Protein AF-A0A432FBZ2-F1 (afdb_monomer_lite)

Structure (mmCIF, N/CA/C/O backbone):
data_AF-A0A432FBZ2-F1
#
_entry.id   AF-A0A432FBZ2-F1
#
loop_
_atom_site.group_PDB
_atom_site.id
_atom_site.type_symbol
_atom_site.label_atom_id
_atom_site.label_alt_id
_atom_site.label_comp_id
_atom_site.label_asym_id
_atom_site.label_entity_id
_atom_site.label_seq_id
_atom_site.pdbx_PDB_ins_code
_atom_site.Cartn_x
_atom_site.Cartn_y
_atom_site.Cartn_z
_atom_site.occupancy
_atom_site.B_iso_or_equiv
_atom_site.auth_seq_id
_atom_site.auth_comp_id
_atom_site.auth_asym_id
_atom_site.auth_atom_id
_atom_site.pdbx_PDB_model_num
ATOM 1 N N . MET A 1 1 ? 12.918 -31.910 2.468 1.00 38.00 1 MET A N 1
ATOM 2 C CA . MET A 1 1 ? 12.863 -30.943 1.355 1.00 38.00 1 MET A CA 1
ATOM 3 C C . MET A 1 1 ? 12.120 -29.732 1.871 1.00 38.00 1 MET A C 1
ATOM 5 O O . MET A 1 1 ? 10.898 -29.718 1.868 1.00 38.00 1 MET A O 1
ATOM 9 N N . GLU A 1 2 ? 12.877 -28.814 2.459 1.00 38.97 2 GLU A N 1
ATOM 10 C CA . GLU A 1 2 ? 12.371 -27.610 3.118 1.00 38.97 2 GLU A CA 1
ATOM 11 C C . GLU A 1 2 ? 11.979 -26.581 2.053 1.00 38.97 2 GLU A C 1
ATOM 13 O O . GLU A 1 2 ? 12.716 -26.341 1.095 1.00 38.97 2 GLU A O 1
ATOM 18 N N . THR A 1 3 ? 10.768 -26.041 2.172 1.00 48.69 3 THR A N 1
ATOM 19 C CA . THR A 1 3 ? 10.168 -25.130 1.198 1.00 48.69 3 THR A CA 1
ATOM 20 C C . THR A 1 3 ? 10.631 -23.696 1.435 1.00 48.69 3 THR A C 1
ATOM 22 O O . THR A 1 3 ? 10.714 -23.232 2.567 1.00 48.69 3 THR A O 1
ATOM 25 N N . LEU A 1 4 ? 10.885 -22.981 0.340 1.00 45.22 4 LEU A N 1
ATOM 26 C CA . LEU A 1 4 ? 11.529 -21.663 0.226 1.00 45.22 4 LEU A CA 1
ATOM 27 C C . LEU A 1 4 ? 10.701 -20.472 0.778 1.00 45.22 4 LEU A C 1
ATOM 29 O O . LEU A 1 4 ? 10.771 -19.364 0.253 1.00 45.22 4 LEU A O 1
ATOM 33 N N . VAL A 1 5 ? 9.897 -20.702 1.819 1.00 47.22 5 VAL A N 1
ATOM 34 C CA . VAL A 1 5 ? 9.025 -19.715 2.484 1.00 47.22 5 VAL A CA 1
ATOM 35 C C . VAL A 1 5 ? 9.486 -19.430 3.928 1.00 47.22 5 VAL A C 1
ATOM 37 O O . VAL A 1 5 ? 9.142 -18.390 4.483 1.00 47.22 5 VAL A O 1
ATOM 40 N N . ASP A 1 6 ? 10.378 -20.253 4.495 1.00 41.53 6 ASP A N 1
ATOM 41 C CA . ASP A 1 6 ? 10.837 -20.134 5.893 1.00 41.53 6 ASP A CA 1
ATOM 42 C C . ASP A 1 6 ? 12.048 -19.197 6.116 1.00 41.53 6 ASP A C 1
ATOM 44 O O . ASP A 1 6 ? 12.529 -19.053 7.239 1.00 41.53 6 ASP A O 1
ATOM 48 N N . TYR A 1 7 ? 12.547 -18.496 5.089 1.00 41.59 7 TYR A N 1
ATOM 49 C CA . TYR A 1 7 ? 13.763 -17.666 5.213 1.00 41.59 7 TYR A CA 1
ATOM 50 C C . TYR A 1 7 ? 13.531 -16.226 5.728 1.00 41.59 7 TYR A C 1
ATOM 52 O O . TYR A 1 7 ? 14.474 -15.442 5.787 1.00 41.59 7 TYR A O 1
ATOM 60 N N . TRP A 1 8 ? 12.312 -15.829 6.116 1.00 47.28 8 TRP A N 1
ATOM 61 C CA . TRP A 1 8 ? 12.059 -14.431 6.526 1.00 47.28 8 TRP A CA 1
ATOM 62 C C . TRP A 1 8 ? 11.259 -14.208 7.813 1.00 47.28 8 TRP A C 1
ATOM 64 O O . TRP A 1 8 ? 10.811 -13.093 8.070 1.00 47.28 8 TRP A O 1
ATOM 74 N N . TYR A 1 9 ? 11.156 -15.212 8.685 1.00 47.09 9 TYR A N 1
ATOM 75 C CA . TYR A 1 9 ? 10.691 -15.000 10.059 1.00 47.09 9 TYR A CA 1
ATOM 76 C C . TYR A 1 9 ? 11.649 -15.627 11.070 1.00 47.09 9 TYR A C 1
ATOM 78 O O . TYR A 1 9 ? 11.623 -16.825 11.328 1.00 47.09 9 TYR A O 1
ATOM 86 N N . GLY A 1 10 ? 12.486 -14.791 11.691 1.00 34.22 10 GLY A N 1
ATOM 87 C CA . GLY A 1 10 ? 13.341 -15.235 12.781 1.00 34.22 10 GLY A CA 1
ATOM 88 C C . GLY A 1 10 ? 14.179 -14.136 13.424 1.00 34.22 10 GLY A C 1
ATOM 89 O O . GLY A 1 10 ? 15.229 -13.774 12.911 1.00 34.22 10 GLY A O 1
ATOM 90 N N . LYS A 1 11 ? 13.779 -13.776 14.652 1.00 42.00 11 LYS A N 1
ATOM 91 C CA . LYS A 1 11 ? 14.691 -13.518 15.783 1.00 42.00 11 LYS A CA 1
ATOM 92 C C . LYS A 1 11 ? 15.283 -12.102 15.897 1.00 42.00 11 LYS A C 1
ATOM 94 O O . LYS A 1 11 ? 16.393 -11.844 15.465 1.00 42.00 11 LYS A O 1
ATOM 99 N N . ASN A 1 12 ? 14.571 -11.228 16.613 1.00 36.53 12 ASN A N 1
ATOM 100 C CA . ASN A 1 12 ? 15.176 -10.258 17.540 1.00 36.53 12 ASN A CA 1
ATOM 101 C C . ASN A 1 12 ? 14.168 -9.896 18.641 1.00 36.53 12 ASN A C 1
ATOM 103 O O . ASN A 1 12 ? 13.571 -8.823 18.672 1.00 36.53 12 ASN A O 1
ATOM 107 N N . ARG A 1 13 ? 13.971 -10.872 19.530 1.00 37.50 13 ARG A N 1
ATOM 108 C CA . ARG A 1 13 ? 13.570 -10.657 20.920 1.00 37.50 13 ARG A CA 1
ATOM 109 C C . ARG A 1 13 ? 14.823 -10.203 21.683 1.00 37.50 13 ARG A C 1
ATOM 111 O O . ARG A 1 13 ? 15.909 -10.704 21.411 1.00 37.50 13 ARG A O 1
ATOM 118 N N . ASP A 1 14 ? 14.619 -9.294 22.628 1.00 39.09 14 ASP A N 1
ATOM 119 C CA . ASP A 1 14 ? 15.485 -9.029 23.783 1.00 39.09 14 ASP A CA 1
ATOM 120 C C . ASP A 1 14 ? 16.758 -8.201 23.545 1.00 39.09 14 ASP A C 1
ATOM 122 O O . ASP A 1 14 ? 17.842 -8.742 23.361 1.00 39.09 14 ASP A O 1
ATOM 126 N N . ARG A 1 15 ? 16.650 -6.872 23.704 1.00 39.53 15 ARG A N 1
ATOM 127 C CA . ARG A 1 15 ? 17.688 -6.059 24.370 1.00 39.53 15 ARG A CA 1
ATOM 128 C C . ARG A 1 15 ? 17.055 -4.943 25.196 1.00 39.53 15 ARG A C 1
ATOM 130 O O . ARG A 1 15 ? 16.987 -3.787 24.794 1.00 39.53 15 ARG A O 1
ATOM 137 N N . ASN A 1 16 ? 16.590 -5.352 26.370 1.00 32.59 16 ASN A N 1
ATOM 138 C CA . ASN A 1 16 ? 16.523 -4.516 27.556 1.00 32.59 16 ASN A CA 1
ATOM 139 C C . ASN A 1 16 ? 17.974 -4.238 27.999 1.00 32.59 16 ASN A C 1
ATOM 141 O O . ASN A 1 16 ? 18.735 -5.189 28.182 1.00 32.59 16 ASN A O 1
ATOM 145 N N . LEU A 1 17 ? 18.385 -2.974 28.105 1.00 39.28 17 LEU A N 1
ATOM 146 C CA . LEU A 1 17 ? 19.662 -2.616 28.725 1.00 39.28 17 LEU A CA 1
ATOM 147 C C . LEU A 1 17 ? 19.481 -1.352 29.566 1.00 39.28 17 LEU A C 1
ATOM 149 O O . LEU A 1 17 ? 19.564 -0.223 29.083 1.00 39.28 17 LEU A O 1
ATOM 153 N N . ASP A 1 18 ? 19.211 -1.609 30.843 1.00 33.66 18 ASP A N 1
ATOM 154 C CA . ASP A 1 18 ? 19.359 -0.698 31.967 1.00 33.66 18 ASP A CA 1
ATOM 155 C C . ASP A 1 18 ? 20.739 -0.025 31.955 1.00 33.66 18 ASP A C 1
ATOM 157 O O . ASP A 1 18 ? 21.776 -0.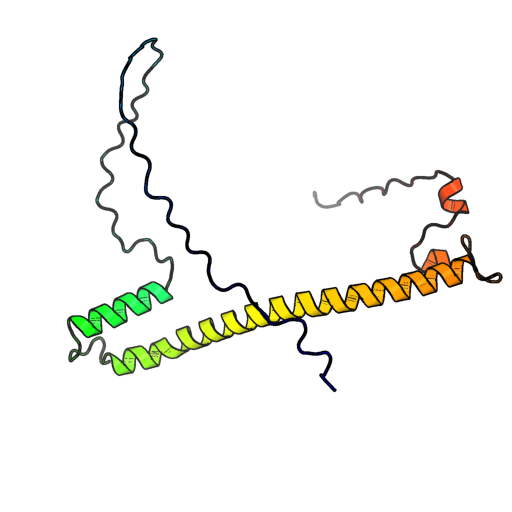682 32.060 1.00 33.66 18 ASP A O 1
ATOM 161 N N . LEU A 1 19 ? 20.752 1.306 31.915 1.00 37.53 19 LEU A N 1
ATOM 162 C CA . LEU A 1 19 ? 21.928 2.127 32.209 1.00 37.53 19 LEU A CA 1
ATOM 163 C C . LEU A 1 19 ? 21.648 2.979 33.453 1.00 37.53 19 LEU A C 1
ATOM 165 O O . LEU A 1 19 ? 21.546 4.200 33.399 1.00 37.53 19 LEU A O 1
ATOM 169 N N . HIS A 1 20 ? 21.550 2.313 34.604 1.00 32.28 20 HIS A N 1
ATOM 170 C CA . HIS A 1 20 ? 21.614 2.942 35.924 1.00 32.28 20 HIS A CA 1
ATOM 171 C C . HIS A 1 20 ? 22.794 2.379 36.726 1.00 32.28 20 HIS A C 1
ATOM 173 O O . HIS A 1 20 ? 22.624 1.462 37.524 1.00 32.28 20 HIS A O 1
ATOM 179 N N . LYS A 1 21 ? 23.993 2.958 36.550 1.00 35.84 21 LYS A N 1
ATOM 180 C CA . LYS A 1 21 ? 25.016 3.113 37.610 1.00 35.84 21 LYS A CA 1
ATOM 181 C C . LYS A 1 21 ? 26.272 3.811 37.082 1.00 35.84 21 LYS A C 1
ATOM 183 O O . LYS A 1 21 ? 27.115 3.185 36.458 1.00 35.84 21 LYS A O 1
ATOM 188 N N . ALA A 1 22 ? 26.430 5.083 37.427 1.00 36.19 22 ALA A N 1
ATOM 189 C CA . ALA A 1 22 ? 27.734 5.686 37.696 1.00 36.19 22 ALA A CA 1
ATOM 190 C C . ALA A 1 22 ? 27.502 6.963 38.515 1.00 36.19 22 ALA A C 1
ATOM 192 O O . ALA A 1 22 ? 27.171 8.015 37.976 1.00 36.19 22 ALA A O 1
ATOM 193 N N . LYS A 1 23 ? 27.609 6.843 39.843 1.00 34.94 23 LYS A N 1
ATOM 194 C CA . LYS A 1 23 ? 27.822 7.982 40.741 1.00 34.94 23 LYS A CA 1
ATOM 195 C C . LYS A 1 23 ? 29.324 8.255 40.764 1.00 34.94 23 LYS A C 1
ATOM 197 O O . LYS A 1 23 ? 30.070 7.370 41.169 1.00 34.94 23 LYS A O 1
ATOM 202 N N . LEU A 1 24 ? 29.736 9.458 40.383 1.00 35.94 24 LEU A N 1
ATOM 203 C CA . LEU A 1 24 ? 30.995 10.064 40.811 1.00 35.94 24 LEU A CA 1
ATOM 204 C C . LEU A 1 24 ? 30.702 11.533 41.135 1.00 35.94 24 LEU A C 1
ATOM 206 O O . LEU A 1 24 ? 30.113 12.250 40.329 1.00 35.94 24 LEU A O 1
ATOM 210 N N . GLU A 1 25 ? 31.029 11.920 42.361 1.00 30.00 25 GLU A N 1
ATOM 211 C CA . GLU A 1 25 ? 30.813 13.242 42.946 1.00 30.00 25 GLU A CA 1
ATOM 212 C C . GLU A 1 25 ? 32.048 14.160 42.763 1.00 30.00 25 GLU A C 1
ATOM 214 O O . GLU A 1 25 ? 33.157 13.670 42.551 1.00 30.00 25 GLU A O 1
ATOM 219 N N . VAL A 1 26 ? 31.826 15.466 43.027 1.00 30.23 26 VAL A N 1
ATOM 220 C CA . VAL A 1 26 ? 32.772 16.518 43.506 1.00 30.23 26 VAL A CA 1
ATOM 221 C C . VAL A 1 26 ? 33.513 17.364 42.424 1.00 30.23 26 VAL A C 1
ATOM 223 O O . VAL A 1 26 ? 34.017 16.788 41.468 1.00 30.23 26 VAL A O 1
ATOM 226 N N . PRO A 1 27 ? 33.748 18.701 42.576 1.00 37.00 27 PRO A N 1
ATOM 227 C CA . PRO A 1 27 ? 32.912 19.816 43.065 1.00 37.00 27 PRO A CA 1
ATOM 228 C C . PRO A 1 27 ? 32.961 21.120 42.195 1.00 37.00 27 PRO A C 1
ATOM 230 O O . PRO A 1 27 ? 33.838 21.334 41.367 1.00 37.00 27 PRO A O 1
ATOM 233 N N . THR A 1 28 ? 32.022 22.027 42.492 1.00 30.97 28 THR A N 1
ATOM 234 C CA . THR A 1 28 ? 31.964 23.507 42.370 1.00 30.97 28 THR A CA 1
ATOM 235 C C . THR A 1 28 ? 33.157 24.297 41.793 1.00 30.97 28 THR A C 1
ATOM 237 O O . THR A 1 28 ? 34.237 24.266 42.371 1.00 30.97 28 THR A O 1
ATOM 240 N N . GLN A 1 29 ? 32.891 25.213 40.843 1.00 29.38 29 GLN A N 1
ATOM 241 C CA . GLN A 1 29 ? 33.257 26.636 41.000 1.00 29.38 29 GLN A CA 1
ATOM 242 C C . GLN A 1 29 ? 32.488 27.588 40.067 1.00 29.38 29 GLN A C 1
ATOM 244 O O . GLN A 1 29 ? 32.290 27.340 38.882 1.00 29.38 29 GLN A O 1
ATOM 249 N N . GLN A 1 30 ? 32.015 28.670 40.686 1.00 29.94 30 GLN A N 1
ATOM 250 C CA . GLN A 1 30 ? 31.198 29.746 40.141 1.00 29.94 30 GLN A CA 1
ATOM 251 C C . GLN A 1 30 ? 32.044 30.762 39.375 1.00 29.94 30 GLN A C 1
ATOM 253 O O . GLN A 1 30 ? 33.082 31.168 39.887 1.00 29.94 30 GLN A O 1
ATOM 258 N N . ILE A 1 31 ? 31.526 31.288 38.259 1.00 30.81 31 ILE A N 1
ATOM 259 C CA . ILE A 1 31 ? 31.822 32.659 37.821 1.00 30.81 31 ILE A CA 1
ATOM 260 C C . ILE A 1 31 ? 30.567 33.253 37.155 1.00 30.81 31 ILE A C 1
ATOM 262 O O . ILE A 1 31 ? 29.965 32.677 36.253 1.00 30.81 31 ILE A O 1
ATOM 266 N N . SER A 1 32 ? 30.153 34.419 37.628 1.00 30.42 32 SER A N 1
ATOM 267 C CA . SER A 1 32 ? 29.266 35.405 36.987 1.00 30.42 32 SER A CA 1
ATOM 268 C C . SER A 1 32 ? 29.839 36.786 37.366 1.00 30.42 32 SER A C 1
ATOM 270 O O . SER A 1 32 ? 30.636 36.814 38.307 1.00 30.42 32 SER A O 1
ATOM 272 N N . PRO A 1 33 ? 29.459 37.938 36.769 1.00 43.56 33 PRO A N 1
ATOM 273 C CA . PRO A 1 33 ? 28.419 38.190 35.762 1.00 43.56 33 PRO A CA 1
ATOM 274 C C . PRO A 1 33 ? 28.880 39.140 34.620 1.00 43.56 33 PRO A C 1
ATOM 276 O O . PRO A 1 33 ? 29.929 39.769 34.694 1.00 43.56 33 PRO A O 1
ATOM 279 N N . THR A 1 34 ? 28.062 39.354 33.585 1.00 29.23 34 THR A N 1
ATOM 280 C CA . THR A 1 34 ? 27.913 40.711 33.012 1.00 29.23 34 THR A CA 1
ATOM 281 C C . THR A 1 34 ? 26.578 40.874 32.287 1.00 29.23 34 THR A C 1
ATOM 283 O O . THR A 1 34 ? 26.278 40.268 31.265 1.00 29.23 34 THR A O 1
ATOM 286 N N . THR A 1 35 ? 25.777 41.724 32.911 1.00 30.36 35 THR A N 1
ATOM 287 C CA . THR A 1 35 ? 24.554 42.417 32.521 1.00 30.36 35 THR A CA 1
ATOM 288 C C . THR A 1 35 ? 24.369 42.697 31.026 1.00 30.36 35 THR A C 1
ATOM 290 O O . THR A 1 35 ? 25.181 43.397 30.427 1.00 30.36 35 THR A O 1
ATOM 293 N N . LYS A 1 36 ? 23.189 42.342 30.490 1.00 30.08 36 LYS A N 1
ATOM 294 C CA . LYS A 1 36 ? 22.332 43.285 29.746 1.00 30.08 36 LYS A CA 1
ATOM 295 C C . LYS A 1 36 ? 20.862 42.838 29.705 1.00 30.08 36 LYS A C 1
ATOM 297 O O . LYS A 1 36 ? 20.486 41.899 29.022 1.00 30.08 36 LYS A O 1
ATOM 302 N N . SER A 1 37 ? 20.070 43.637 30.419 1.00 32.62 37 SER A N 1
ATOM 303 C CA . SER A 1 37 ? 18.686 44.042 30.157 1.00 32.62 37 SER A CA 1
ATOM 304 C C . SER A 1 37 ? 17.559 43.008 30.259 1.00 32.62 37 SER A C 1
ATOM 306 O O . SER A 1 37 ? 17.245 42.242 29.353 1.00 32.62 37 SER A O 1
ATOM 308 N N . GLN A 1 38 ? 16.876 43.109 31.396 1.00 38.69 38 GLN A N 1
ATOM 309 C CA . GLN A 1 38 ? 15.538 42.607 31.650 1.00 38.69 38 GLN A CA 1
ATOM 310 C C . GLN A 1 38 ? 14.513 43.297 30.733 1.00 38.69 38 GLN A C 1
ATOM 312 O O . GLN A 1 38 ? 14.387 44.519 30.732 1.00 38.69 38 GLN A O 1
ATOM 317 N N . LYS A 1 39 ? 13.668 42.502 30.075 1.00 36.12 39 LYS A N 1
ATOM 318 C CA . LYS A 1 39 ? 12.251 42.847 29.906 1.00 36.12 39 LYS A CA 1
ATOM 319 C C . LYS A 1 39 ? 11.446 41.742 30.573 1.00 36.12 39 LYS A C 1
ATOM 321 O O . LYS A 1 39 ? 11.211 40.684 29.996 1.00 36.12 39 LYS A O 1
ATOM 326 N N . GLN A 1 40 ? 11.093 41.975 31.834 1.00 35.62 40 GLN A N 1
ATOM 327 C CA . GLN A 1 40 ? 10.148 41.130 32.547 1.00 35.62 40 GLN A CA 1
ATOM 328 C C . GLN A 1 40 ? 8.777 41.308 31.890 1.00 35.62 40 GLN A C 1
ATOM 330 O O . GLN A 1 40 ? 8.163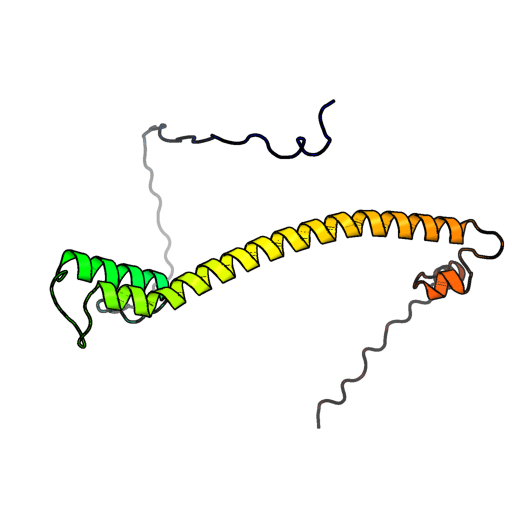 42.366 31.989 1.00 35.62 40 GLN A O 1
ATOM 335 N N . ILE A 1 41 ? 8.309 40.280 31.187 1.00 35.88 41 ILE A N 1
ATOM 336 C CA . ILE A 1 41 ? 6.885 40.125 30.905 1.00 35.88 41 ILE A CA 1
ATOM 337 C C . ILE A 1 41 ? 6.353 39.319 32.082 1.00 35.88 41 ILE A C 1
ATOM 339 O O . ILE A 1 41 ? 6.493 38.096 32.116 1.00 35.88 41 ILE A O 1
ATOM 343 N N . GLU A 1 42 ? 5.804 40.017 33.070 1.00 35.62 42 GLU A N 1
ATOM 344 C CA . GLU A 1 42 ? 5.061 39.415 34.170 1.00 35.62 42 GLU A CA 1
ATOM 345 C C . GLU A 1 42 ? 3.855 38.663 33.585 1.00 35.62 42 GLU A C 1
ATOM 347 O O . GLU A 1 42 ? 2.812 39.229 33.254 1.00 35.62 42 GLU A O 1
ATOM 352 N N . LYS A 1 43 ? 4.018 37.356 33.362 1.00 40.41 43 LYS A N 1
ATOM 353 C CA . LYS A 1 43 ? 2.916 36.489 32.953 1.00 40.41 43 LYS A CA 1
ATOM 354 C C . LYS A 1 43 ? 2.119 36.157 34.208 1.00 40.41 43 LYS A C 1
ATOM 356 O O . LYS A 1 43 ? 2.545 35.317 34.997 1.00 40.41 43 LYS A O 1
ATOM 361 N N . LYS A 1 44 ? 0.959 36.809 34.361 1.00 35.34 44 LYS A N 1
ATOM 362 C CA . LYS A 1 44 ? -0.104 36.435 35.312 1.00 35.34 44 LYS A CA 1
ATOM 363 C C . LYS A 1 44 ? -0.225 34.903 35.404 1.00 35.34 44 LYS A C 1
ATOM 365 O O . LYS A 1 44 ? -0.161 34.245 34.357 1.00 35.34 44 LYS A O 1
ATOM 370 N N . PRO A 1 45 ? -0.422 34.320 36.603 1.00 44.38 45 PRO A N 1
ATOM 371 C CA . PRO A 1 45 ? -0.531 32.876 36.746 1.00 44.38 45 PRO A CA 1
ATOM 372 C C . PRO A 1 45 ? -1.672 32.381 35.860 1.00 44.38 45 PRO A C 1
ATOM 374 O O . PRO A 1 45 ? -2.806 32.855 35.956 1.00 44.38 45 PRO A O 1
ATOM 377 N N . LYS A 1 46 ? -1.349 31.456 34.950 1.00 45.44 46 LYS A N 1
ATOM 378 C CA . LYS A 1 46 ? -2.339 30.788 34.107 1.00 45.44 46 LYS A CA 1
ATOM 379 C C . LYS A 1 46 ? -3.351 30.138 35.046 1.00 45.44 46 LYS A C 1
ATOM 381 O O . LYS A 1 46 ? -3.015 29.181 35.741 1.00 45.44 46 LYS A O 1
ATOM 386 N N . GLY A 1 47 ? -4.562 30.693 35.089 1.00 47.03 47 GLY A N 1
ATOM 387 C CA . GLY A 1 47 ? -5.684 30.093 35.800 1.00 47.03 47 GLY A CA 1
ATOM 388 C C . GLY A 1 47 ? -5.795 28.620 35.419 1.00 47.03 47 GLY A C 1
ATOM 389 O O . GLY A 1 47 ? -5.532 28.267 34.266 1.00 47.03 47 GLY A O 1
ATOM 390 N N . LYS A 1 48 ? -6.107 27.775 36.410 1.00 47.75 48 LYS A N 1
ATOM 391 C CA . LYS A 1 48 ? -6.213 26.314 36.287 1.00 47.75 48 LYS A CA 1
ATOM 392 C C . LYS A 1 48 ? -6.837 25.956 34.937 1.00 47.75 48 LYS A C 1
ATOM 394 O O . LYS A 1 48 ? -8.002 26.261 34.689 1.00 47.75 48 LYS A O 1
ATOM 399 N N . ILE A 1 49 ? -6.036 25.379 34.044 1.00 43.44 49 ILE A N 1
ATOM 400 C CA . ILE A 1 49 ? -6.492 25.011 32.706 1.00 43.44 49 ILE A CA 1
ATOM 401 C C . ILE A 1 49 ? -7.581 23.958 32.897 1.00 43.44 49 ILE A C 1
ATOM 403 O O . ILE A 1 49 ? -7.332 22.890 33.453 1.00 43.44 49 ILE A O 1
ATOM 407 N N . ASN A 1 50 ? -8.798 24.287 32.474 1.00 54.53 50 ASN A N 1
ATOM 408 C CA . ASN A 1 50 ? -9.915 23.359 32.488 1.00 54.53 50 ASN A CA 1
ATOM 409 C C . ASN A 1 50 ? -9.565 22.191 31.547 1.00 54.53 50 ASN A C 1
ATOM 411 O O . ASN A 1 50 ? -9.443 22.403 30.336 1.00 54.53 50 ASN A O 1
ATOM 415 N N . LYS A 1 51 ? -9.357 20.985 32.101 1.00 54.03 51 LYS A N 1
ATOM 416 C CA . LYS A 1 51 ? -8.933 19.768 31.371 1.00 54.03 51 LYS A CA 1
ATOM 417 C C . LYS A 1 51 ? -9.814 19.467 30.144 1.00 54.03 51 LYS A C 1
ATOM 419 O O . LYS A 1 51 ? -9.357 18.835 29.204 1.00 54.03 51 LYS A O 1
ATOM 424 N N . MET A 1 52 ? -11.043 19.980 30.130 1.00 51.59 52 MET A N 1
ATOM 425 C CA . MET A 1 52 ? -12.075 19.714 29.128 1.00 51.59 52 MET A CA 1
ATOM 426 C C . MET A 1 52 ? -11.943 20.505 27.808 1.00 51.59 52 MET A C 1
ATOM 428 O O . MET A 1 52 ? -12.657 20.221 26.856 1.00 51.59 52 MET A O 1
ATOM 432 N N . LYS A 1 53 ? -11.051 21.505 27.697 1.00 48.78 53 LYS A N 1
ATOM 433 C CA . LYS A 1 53 ? -10.931 22.341 26.475 1.00 48.78 53 LYS A CA 1
ATOM 434 C C . LYS A 1 53 ? -9.990 21.787 25.389 1.00 48.78 53 LYS A C 1
ATOM 436 O O . LYS A 1 53 ? -9.599 22.530 24.491 1.00 48.78 53 LYS A O 1
ATOM 441 N N . GLN A 1 54 ? -9.599 20.515 25.454 1.00 46.94 54 GLN A N 1
ATOM 442 C CA . GLN A 1 54 ? -8.730 19.866 24.462 1.00 46.94 54 GLN A CA 1
ATOM 443 C C . GLN A 1 54 ? -9.258 18.462 24.144 1.00 46.94 54 GLN A C 1
ATO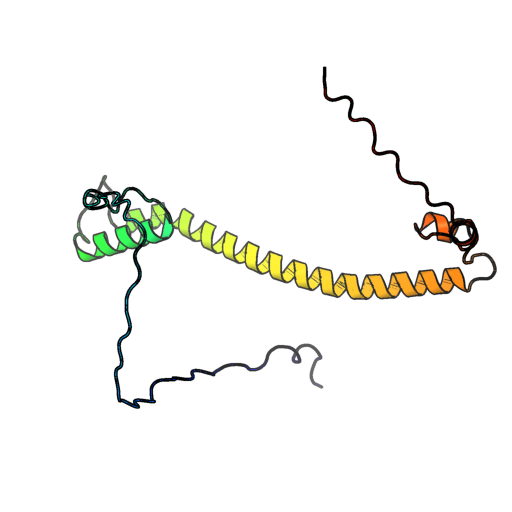M 445 O O . GLN A 1 54 ? -8.686 17.467 24.576 1.00 46.94 54 GLN A O 1
ATOM 450 N N . ASN A 1 55 ? -10.348 18.364 23.385 1.00 53.34 55 ASN A N 1
ATOM 451 C CA . ASN A 1 55 ? -10.769 17.089 22.802 1.00 53.34 55 ASN A CA 1
ATOM 452 C C . ASN A 1 55 ? -9.691 16.651 21.797 1.00 53.34 55 ASN A C 1
ATOM 454 O O . ASN A 1 55 ? -9.730 17.077 20.645 1.00 53.34 55 ASN A O 1
ATOM 458 N N . LYS A 1 56 ? -8.687 15.880 22.230 1.00 58.59 56 LYS A N 1
ATOM 459 C CA . LYS A 1 56 ? -7.625 15.390 21.334 1.00 58.59 56 LYS A CA 1
ATOM 460 C C . LYS A 1 56 ? -7.655 13.892 21.053 1.00 58.59 56 LYS A C 1
ATOM 462 O O . LYS A 1 56 ? -7.005 13.489 20.099 1.00 58.59 56 LYS A O 1
ATOM 467 N N . ASN A 1 57 ? -8.471 13.097 21.741 1.00 80.81 57 ASN A N 1
ATOM 468 C CA . ASN A 1 57 ? -8.733 11.725 21.316 1.00 80.81 57 ASN A CA 1
ATOM 469 C C . ASN A 1 57 ? -10.073 11.218 21.877 1.00 80.81 57 ASN A C 1
ATOM 471 O O . ASN A 1 57 ? -10.232 11.057 23.085 1.00 80.81 57 ASN A O 1
ATOM 475 N N . ILE A 1 58 ? -11.060 10.999 21.000 1.00 87.56 58 ILE A N 1
ATOM 476 C CA . ILE A 1 58 ? -12.392 10.492 21.383 1.00 87.56 58 ILE A CA 1
ATOM 477 C C . ILE A 1 58 ? -12.293 9.080 21.976 1.00 87.56 58 ILE A C 1
ATOM 479 O O . ILE A 1 58 ? -13.104 8.726 22.824 1.00 87.56 58 ILE A O 1
ATOM 483 N N . GLU A 1 59 ? -11.301 8.291 21.561 1.00 87.31 59 GLU A N 1
ATOM 484 C CA . GLU A 1 59 ? -11.063 6.944 22.082 1.00 87.31 59 GLU A CA 1
ATOM 485 C C . GLU A 1 59 ? -10.623 6.978 23.549 1.00 87.31 59 GLU A C 1
ATOM 487 O O . GLU A 1 59 ? -11.253 6.352 24.393 1.00 87.31 59 GLU A O 1
ATOM 492 N N . GLU A 1 60 ? -9.622 7.798 23.883 1.00 88.69 60 GLU A N 1
ATOM 493 C CA . GLU A 1 60 ? -9.172 7.996 25.271 1.00 88.69 60 GLU A CA 1
ATOM 494 C C . GLU A 1 60 ? -10.301 8.522 26.163 1.00 88.69 60 GLU A C 1
ATOM 496 O O . GLU A 1 60 ? -10.453 8.106 27.316 1.00 88.69 60 GLU A O 1
ATOM 501 N N . TRP A 1 61 ? -11.125 9.421 25.621 1.00 89.94 61 TRP A N 1
ATOM 502 C CA . TRP A 1 61 ? -12.294 9.931 26.326 1.00 89.94 61 TRP A CA 1
ATOM 503 C C . TRP A 1 61 ? -13.342 8.841 26.566 1.00 89.94 61 TRP A C 1
ATOM 505 O O . TRP A 1 61 ? -13.851 8.721 27.680 1.00 89.94 61 TRP A O 1
ATOM 515 N N . LEU A 1 62 ? -13.641 8.022 25.552 1.00 92.19 62 LEU A N 1
ATOM 516 C CA . LEU A 1 62 ? -14.566 6.897 25.670 1.00 92.19 62 LEU A CA 1
ATOM 517 C C . LEU A 1 62 ? -14.097 5.907 26.742 1.00 92.19 62 LEU A C 1
ATOM 519 O O . LEU A 1 62 ? -14.905 5.490 27.573 1.00 92.19 62 LEU A O 1
ATOM 523 N N . THR A 1 63 ? -12.803 5.583 26.766 1.00 91.94 63 THR A N 1
ATOM 524 C CA . THR A 1 63 ? -12.194 4.729 27.794 1.00 91.94 63 THR A CA 1
ATOM 525 C C . THR A 1 63 ? -12.358 5.343 29.180 1.00 91.94 63 THR A C 1
ATOM 527 O O . THR A 1 63 ? -12.923 4.706 30.065 1.00 91.94 63 THR A O 1
ATOM 530 N N . THR A 1 64 ? -11.993 6.619 29.342 1.00 93.75 64 THR A N 1
ATOM 531 C CA . THR A 1 64 ? -12.088 7.328 30.629 1.00 93.75 64 THR A CA 1
ATOM 532 C C . THR A 1 64 ? -13.521 7.339 31.168 1.00 93.75 64 THR A C 1
ATOM 534 O O . THR A 1 64 ? -13.742 7.045 32.342 1.00 93.75 64 THR A O 1
ATOM 537 N N . VAL A 1 65 ? -14.509 7.658 30.321 1.00 93.38 65 VAL A N 1
ATOM 538 C CA . VAL A 1 65 ? -15.933 7.669 30.703 1.00 93.38 65 VAL A CA 1
ATOM 539 C C . VAL A 1 65 ? -16.404 6.270 31.092 1.00 93.38 65 VAL A C 1
ATOM 541 O O . VAL A 1 65 ? -17.080 6.108 32.106 1.00 93.38 65 VAL A O 1
ATOM 544 N N . THR A 1 66 ? -16.030 5.259 30.308 1.00 94.75 66 THR A N 1
ATOM 545 C CA . THR A 1 66 ? -16.427 3.867 30.544 1.00 94.75 66 THR A CA 1
ATOM 546 C C . THR A 1 66 ? -15.860 3.333 31.860 1.00 94.75 66 THR A C 1
ATOM 548 O O . THR A 1 66 ? -16.587 2.691 32.616 1.00 94.75 66 THR A O 1
ATOM 551 N N . GLU A 1 67 ? -14.585 3.603 32.147 1.00 95.50 67 GLU A N 1
ATOM 552 C CA . GLU A 1 67 ? -13.903 3.186 33.378 1.00 95.50 67 GLU A CA 1
ATOM 553 C C . GLU A 1 67 ? -14.441 3.933 34.601 1.00 95.50 67 GLU A C 1
ATOM 555 O O . GLU A 1 67 ? -14.816 3.304 35.587 1.00 95.50 67 GLU A O 1
ATOM 560 N N . SER A 1 68 ? -14.588 5.258 34.505 1.00 96.31 68 SER A N 1
ATOM 561 C CA . SER A 1 68 ? -15.103 6.082 35.608 1.00 96.31 68 SER A CA 1
ATOM 562 C C . SER A 1 68 ? -16.543 5.711 35.978 1.00 96.31 68 SER A C 1
ATOM 564 O O . SER A 1 68 ? -16.890 5.654 37.157 1.00 96.31 68 SER A O 1
ATOM 566 N N . TRP A 1 69 ? -17.393 5.426 34.983 1.00 97.06 69 TRP A N 1
ATOM 567 C CA . TRP A 1 69 ? -18.751 4.937 35.232 1.00 97.06 69 TRP A CA 1
ATOM 568 C C . TRP A 1 69 ? -18.709 3.545 35.879 1.00 97.06 69 TRP A C 1
ATOM 570 O O . TRP A 1 69 ? -19.380 3.315 36.884 1.00 97.06 69 TRP A O 1
ATOM 580 N N . ALA A 1 70 ? -17.877 2.630 35.373 1.00 95.56 70 ALA A N 1
ATOM 581 C CA . ALA A 1 70 ? -17.733 1.294 35.952 1.00 95.56 70 ALA A CA 1
ATOM 582 C C . ALA A 1 70 ? -17.274 1.313 37.422 1.00 95.56 70 ALA A C 1
ATOM 584 O O . ALA A 1 70 ? -17.712 0.461 38.193 1.00 95.56 70 ALA A O 1
ATOM 585 N N . GLU A 1 71 ? -16.415 2.263 37.797 1.00 96.94 71 GLU A N 1
ATOM 586 C CA . GLU A 1 71 ? -15.863 2.388 39.148 1.00 96.94 71 GLU A CA 1
ATOM 587 C C . GLU A 1 71 ? -16.839 3.043 40.131 1.00 96.94 71 GLU A C 1
ATOM 589 O O . GLU A 1 71 ? -17.022 2.553 41.244 1.00 96.94 71 GLU A O 1
ATOM 594 N N . HIS A 1 72 ? -17.486 4.139 39.730 1.00 96.56 72 HIS A N 1
ATOM 595 C CA . HIS A 1 72 ? -18.244 4.970 40.667 1.00 96.56 72 HIS A CA 1
ATOM 596 C C . HIS A 1 72 ? -19.761 4.775 40.609 1.00 96.56 72 HIS A C 1
ATOM 598 O O . HIS A 1 72 ? -20.447 5.146 41.558 1.00 96.56 72 HIS A O 1
ATOM 604 N N . ALA A 1 73 ? -20.301 4.231 39.515 1.00 94.56 73 ALA A N 1
ATOM 605 C CA . ALA A 1 73 ? -21.744 4.238 39.267 1.00 94.56 73 ALA A CA 1
ATOM 606 C C . ALA A 1 73 ? -22.221 3.036 38.431 1.00 94.56 73 ALA A C 1
ATOM 608 O O . ALA A 1 73 ? -23.084 3.172 37.567 1.00 94.56 73 ALA A O 1
ATOM 609 N N . LYS A 1 74 ? -21.652 1.846 38.659 1.00 93.31 74 LYS A N 1
ATOM 610 C CA . LYS A 1 74 ? -21.885 0.644 37.834 1.00 93.31 74 LYS A CA 1
ATOM 611 C C . LYS A 1 74 ? -23.364 0.278 37.638 1.00 93.31 74 LYS A C 1
ATOM 613 O O . LYS A 1 74 ? -23.728 -0.212 36.571 1.00 93.31 74 LYS A O 1
ATOM 618 N N . GLU A 1 75 ? -24.177 0.471 38.672 1.00 93.56 75 GLU A N 1
ATOM 619 C CA . GLU A 1 75 ? -25.606 0.124 38.688 1.00 93.56 75 GLU A CA 1
ATOM 620 C C . GLU A 1 75 ? -26.509 1.291 38.267 1.00 93.56 75 GLU A C 1
ATOM 622 O O . GLU A 1 75 ? -27.699 1.096 38.036 1.00 93.56 75 GLU A O 1
ATOM 627 N N . GLU A 1 76 ? -25.944 2.492 38.127 1.00 95.62 76 GLU A N 1
ATOM 628 C CA . GLU A 1 76 ? -26.698 3.695 37.799 1.00 95.62 76 GLU A CA 1
ATOM 629 C C . GLU A 1 76 ? -27.013 3.766 36.304 1.00 95.62 76 GLU A C 1
ATOM 631 O O . GLU A 1 76 ? -26.240 3.316 35.446 1.00 95.62 76 GLU A O 1
ATOM 636 N N . THR A 1 77 ? -28.145 4.392 35.990 1.00 95.69 77 THR A N 1
ATOM 637 C CA . THR A 1 77 ? -28.542 4.672 34.611 1.00 95.69 77 THR A CA 1
ATOM 638 C C . THR A 1 77 ? -28.389 6.153 34.312 1.00 95.69 77 THR A C 1
ATOM 640 O O . THR A 1 77 ? -28.918 7.001 35.024 1.00 95.69 77 THR A O 1
ATOM 643 N N . PHE A 1 78 ? -27.719 6.484 33.212 1.00 94.94 78 PHE A N 1
ATOM 644 C CA . PHE A 1 78 ? -27.618 7.863 32.738 1.00 94.94 78 PHE A CA 1
ATOM 645 C C . PHE A 1 78 ? -28.308 7.974 31.388 1.00 94.94 78 PHE A C 1
ATOM 647 O O . PHE A 1 78 ? -28.133 7.117 30.532 1.00 94.94 78 PHE A O 1
ATOM 654 N N . SER A 1 79 ? -29.117 9.018 31.179 1.00 92.75 79 SER A N 1
ATOM 655 C CA . SER A 1 79 ? -29.862 9.210 29.921 1.00 92.75 79 SER A CA 1
ATOM 656 C C . SER A 1 79 ? -30.707 7.987 29.502 1.00 92.75 79 SER A C 1
ATOM 658 O O . SER A 1 79 ? -30.879 7.720 28.313 1.00 92.75 79 SER A O 1
ATOM 660 N N . GLY A 1 80 ? -31.205 7.219 30.478 1.00 92.44 80 GLY A N 1
ATOM 661 C CA . GLY A 1 80 ? -31.990 6.005 30.241 1.00 92.44 80 GLY A CA 1
ATOM 662 C C . GLY A 1 80 ? -31.194 4.800 29.730 1.00 92.44 80 GLY A C 1
ATOM 663 O O . GLY A 1 80 ? -31.811 3.822 29.318 1.00 92.44 80 GLY A O 1
ATOM 664 N N . MET A 1 81 ? -29.855 4.844 29.757 1.00 95.19 81 MET A N 1
ATOM 665 C CA . MET A 1 81 ? -29.001 3.705 29.417 1.00 95.19 81 MET A CA 1
ATOM 666 C C . MET A 1 81 ? -28.122 3.282 30.594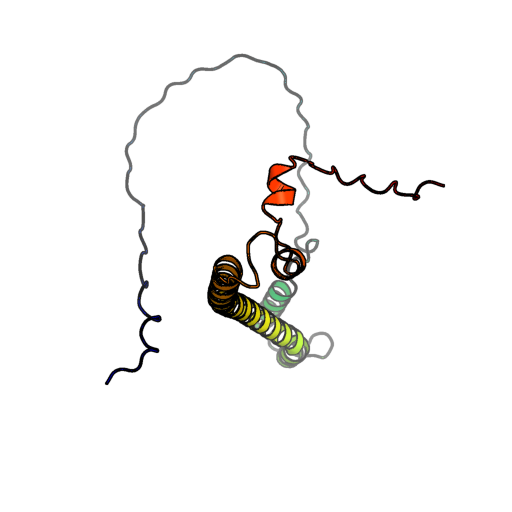 1.00 95.19 81 MET A C 1
ATOM 668 O O . MET A 1 81 ? -27.653 4.113 31.373 1.00 95.19 81 MET A O 1
ATOM 672 N N . ASN A 1 82 ? -27.883 1.978 30.710 1.00 96.06 82 ASN A N 1
ATOM 673 C CA . ASN A 1 82 ? -26.874 1.438 31.620 1.00 96.06 82 ASN A CA 1
ATOM 674 C C . ASN A 1 82 ? -25.506 1.323 30.923 1.00 96.06 82 ASN A C 1
ATOM 676 O O . ASN A 1 82 ? -25.385 1.465 29.701 1.00 96.06 82 ASN A O 1
ATOM 680 N N . LEU A 1 83 ? -24.465 1.011 31.697 1.00 94.38 83 LEU A N 1
ATOM 681 C CA . LEU A 1 83 ? -23.096 0.894 31.190 1.00 94.38 83 LEU A CA 1
ATOM 682 C C . LEU A 1 83 ? -22.952 -0.120 30.035 1.00 94.38 83 LEU A C 1
ATOM 684 O O . LEU A 1 83 ? -22.160 0.096 29.118 1.00 94.38 83 LEU A O 1
ATOM 688 N N . ALA A 1 84 ? -23.705 -1.224 30.052 1.00 94.31 84 ALA A N 1
ATOM 689 C CA . ALA A 1 84 ? -23.642 -2.231 28.992 1.00 94.31 84 ALA A CA 1
ATOM 690 C C . ALA A 1 84 ? -24.215 -1.697 27.669 1.00 94.31 84 ALA A C 1
ATOM 692 O O . ALA A 1 84 ? -23.592 -1.856 26.621 1.00 94.31 84 ALA A O 1
ATOM 693 N N . GLN A 1 85 ? -25.355 -1.005 27.717 1.00 94.56 85 GLN A N 1
ATOM 694 C CA . GLN A 1 85 ? -25.956 -0.365 26.543 1.00 94.56 85 GLN A CA 1
ATOM 695 C C . GLN A 1 85 ? -25.058 0.742 25.980 1.00 94.56 85 GLN A C 1
ATOM 697 O O . GLN A 1 85 ? -24.882 0.825 24.766 1.00 94.56 85 GLN A O 1
ATOM 702 N N . PHE A 1 86 ? -24.423 1.537 26.846 1.00 95.19 86 PHE A N 1
ATOM 703 C CA . PHE A 1 86 ? -23.458 2.553 26.425 1.00 95.19 86 PHE A CA 1
ATOM 704 C C . PHE A 1 86 ? -22.273 1.946 25.652 1.00 95.19 86 PHE A C 1
ATOM 706 O O . PHE A 1 86 ? -21.915 2.438 24.578 1.00 95.19 86 PHE A O 1
ATOM 713 N N . LYS A 1 87 ? -21.703 0.834 26.142 1.00 93.50 87 LYS A N 1
ATOM 714 C CA . LYS A 1 87 ? -20.625 0.103 25.448 1.00 93.50 87 LYS A CA 1
ATOM 715 C C . LYS A 1 87 ? -21.064 -0.428 24.082 1.00 93.50 87 LYS A C 1
ATOM 717 O O . LYS A 1 87 ? -20.299 -0.356 23.128 1.00 93.50 87 LYS A O 1
ATOM 722 N N . VAL A 1 88 ? -22.296 -0.926 23.967 1.00 94.81 88 VAL A N 1
ATOM 723 C CA . VAL A 1 88 ? -22.842 -1.402 22.685 1.00 94.81 88 VAL A CA 1
ATOM 724 C C . VAL A 1 88 ? -22.995 -0.248 21.691 1.00 94.81 88 VAL A C 1
ATOM 726 O O . VAL A 1 88 ? -22.539 -0.357 20.556 1.00 94.81 88 VAL A O 1
ATOM 729 N N . LEU A 1 89 ? -23.574 0.879 22.117 1.00 93.00 89 LEU A N 1
ATOM 730 C CA . LEU A 1 89 ? -23.789 2.048 21.253 1.00 93.00 89 LEU A CA 1
ATOM 731 C C . LEU A 1 89 ? -22.476 2.660 20.749 1.00 93.00 89 LEU A C 1
ATOM 733 O O . LEU A 1 89 ? -22.399 3.143 19.620 1.00 93.00 89 LEU A O 1
ATOM 737 N N . THR A 1 90 ? -21.436 2.629 21.579 1.00 93.38 90 THR A N 1
ATOM 738 C CA . THR A 1 90 ? -20.115 3.181 21.249 1.00 93.38 90 THR A CA 1
ATOM 739 C C . THR A 1 90 ? -19.199 2.177 20.543 1.00 93.38 90 THR A C 1
ATOM 741 O O . THR A 1 90 ? -18.222 2.589 19.914 1.00 93.38 90 THR A O 1
ATOM 744 N N . GLY A 1 91 ? -19.552 0.886 20.553 1.00 91.31 91 GLY A N 1
ATOM 745 C CA . GLY A 1 91 ? -18.767 -0.203 1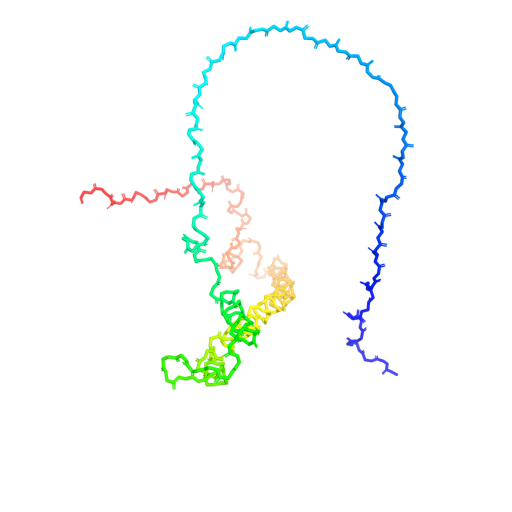9.970 1.00 91.31 91 GLY A CA 1
ATOM 746 C C . GLY A 1 91 ? -18.463 -0.024 18.482 1.00 91.31 91 GLY A C 1
ATOM 747 O O . GLY A 1 91 ? -17.329 -0.249 18.071 1.00 91.31 91 GLY A O 1
ATOM 748 N N . THR A 1 92 ? -19.414 0.491 17.693 1.00 92.62 92 THR A N 1
ATOM 749 C CA . THR A 1 92 ? -19.211 0.771 16.256 1.00 92.62 92 THR A CA 1
ATOM 750 C C . THR A 1 92 ? -18.000 1.672 16.015 1.00 92.62 92 THR A C 1
ATOM 752 O O . THR A 1 92 ? -17.211 1.442 15.104 1.00 92.62 92 THR A O 1
ATOM 755 N N . SER A 1 93 ? -17.814 2.692 16.859 1.00 90.81 93 SER A N 1
ATOM 756 C CA . SER A 1 93 ? -16.690 3.616 16.724 1.00 90.81 93 SER A CA 1
ATOM 757 C C . SER A 1 93 ? -15.350 2.921 16.978 1.00 90.81 93 SER A C 1
ATOM 759 O O . SER A 1 93 ? -14.371 3.239 16.309 1.00 90.81 93 SER A O 1
ATOM 761 N N . THR A 1 94 ? -15.299 1.975 17.916 1.00 90.50 94 THR A N 1
ATOM 762 C CA . THR A 1 94 ? -14.106 1.163 18.200 1.00 90.50 94 THR A CA 1
ATOM 763 C C . THR A 1 94 ? -13.813 0.194 17.056 1.00 90.50 94 THR A C 1
ATOM 765 O O . THR A 1 94 ? -12.695 0.177 16.550 1.00 90.50 94 THR A O 1
ATOM 768 N N . THR A 1 95 ? -14.826 -0.527 16.568 1.00 93.94 95 THR A N 1
ATOM 769 C CA . THR A 1 95 ? -14.684 -1.472 15.450 1.00 93.94 95 THR A CA 1
ATOM 770 C C . THR A 1 95 ? -14.150 -0.802 14.182 1.00 93.94 95 THR A C 1
ATOM 772 O O . THR A 1 95 ? -13.249 -1.330 13.533 1.00 93.94 95 THR A O 1
ATOM 775 N N . GLU A 1 96 ? -14.649 0.385 13.828 1.00 94.69 96 GLU A N 1
ATOM 776 C CA . GLU A 1 96 ? -14.165 1.089 12.633 1.00 94.69 96 GLU A CA 1
ATOM 777 C C . GLU A 1 96 ? -12.724 1.604 12.786 1.00 94.69 96 GLU A C 1
ATOM 779 O O . GLU A 1 96 ? -11.978 1.634 11.805 1.00 94.69 96 GLU A O 1
ATOM 784 N N . ARG A 1 97 ? -12.277 1.946 14.006 1.00 90.88 97 ARG A N 1
ATOM 785 C CA . ARG A 1 97 ? -10.861 2.280 14.257 1.00 90.88 97 ARG A CA 1
ATOM 786 C C . ARG A 1 97 ? -9.957 1.069 14.038 1.00 90.88 97 ARG A C 1
ATOM 788 O O . ARG A 1 97 ? -8.978 1.172 13.303 1.00 90.88 97 ARG A O 1
ATOM 795 N N . GLU A 1 98 ? -10.314 -0.087 14.593 1.00 93.00 98 GLU A N 1
ATOM 796 C CA . GLU A 1 98 ? -9.567 -1.342 14.402 1.00 93.00 98 GLU A CA 1
ATOM 797 C C . GLU A 1 98 ? -9.496 -1.748 12.921 1.00 93.00 98 GLU A C 1
ATOM 799 O O . GLU A 1 98 ? -8.457 -2.200 12.419 1.00 93.00 98 GLU A O 1
ATOM 804 N N . ARG A 1 99 ? -10.595 -1.535 12.190 1.00 96.12 99 ARG A N 1
ATOM 805 C CA . ARG A 1 99 ? -10.658 -1.764 10.748 1.00 96.12 99 ARG A CA 1
ATOM 806 C C . ARG A 1 99 ? -9.721 -0.833 9.981 1.00 96.12 99 ARG A C 1
ATOM 808 O O . ARG A 1 99 ? -8.985 -1.306 9.115 1.00 96.12 99 ARG A O 1
ATOM 815 N N . LEU A 1 100 ? -9.715 0.465 10.291 1.00 95.81 100 LEU A N 1
ATOM 816 C CA . LEU A 1 100 ? -8.798 1.425 9.668 1.00 95.81 100 LEU A CA 1
ATOM 817 C C . LEU A 1 100 ? -7.338 1.068 9.937 1.00 95.81 100 LEU A C 1
ATOM 819 O O . LEU A 1 100 ? -6.526 1.070 9.013 1.00 95.81 100 LEU A O 1
ATOM 823 N N . ASP A 1 101 ? -7.013 0.698 11.169 1.00 94.81 101 ASP A N 1
ATOM 824 C CA . ASP A 1 101 ? -5.676 0.250 11.537 1.00 94.81 101 ASP A CA 1
ATOM 825 C C . ASP A 1 101 ? -5.234 -0.976 10.728 1.00 94.81 101 ASP A C 1
ATOM 827 O O . ASP A 1 101 ? -4.089 -1.052 10.275 1.00 94.81 101 ASP A O 1
ATOM 831 N N . THR A 1 102 ? -6.147 -1.921 10.504 1.00 95.50 102 THR A N 1
ATOM 832 C CA . THR A 1 102 ? -5.909 -3.093 9.651 1.00 95.50 102 THR A CA 1
ATOM 833 C C . THR A 1 102 ? -5.636 -2.673 8.207 1.00 95.50 102 THR A C 1
ATOM 835 O O . THR A 1 102 ? -4.590 -3.016 7.662 1.00 95.50 102 THR A O 1
ATOM 838 N N . ILE A 1 103 ? -6.483 -1.816 7.628 1.00 97.88 103 ILE A N 1
ATOM 839 C CA . ILE A 1 103 ? -6.298 -1.286 6.267 1.00 97.88 103 ILE A CA 1
ATOM 840 C C . ILE A 1 103 ? -4.955 -0.558 6.126 1.00 97.88 103 ILE A C 1
ATOM 842 O O . ILE A 1 103 ? -4.276 -0.685 5.107 1.00 97.88 103 ILE A O 1
ATOM 846 N N . LEU A 1 104 ? -4.536 0.210 7.134 1.00 97.06 104 LEU A N 1
ATOM 847 C CA . LEU A 1 104 ? -3.256 0.916 7.109 1.00 97.06 104 LEU A CA 1
ATOM 848 C C . LEU A 1 104 ? -2.063 -0.046 7.145 1.00 97.06 104 LEU A C 1
ATOM 850 O O . LEU A 1 104 ? -1.060 0.210 6.469 1.00 97.06 104 LEU A O 1
ATOM 854 N N . ARG A 1 105 ? -2.155 -1.146 7.903 1.00 96.19 105 ARG A N 1
ATOM 855 C CA . ARG A 1 105 ? -1.141 -2.214 7.901 1.00 96.19 105 ARG A CA 1
ATOM 856 C C . ARG A 1 105 ? -1.088 -2.906 6.541 1.00 96.19 105 ARG A C 1
ATOM 858 O O . ARG A 1 105 ? -0.005 -2.991 5.960 1.00 96.19 105 ARG A O 1
ATOM 865 N N . ASP A 1 106 ? -2.239 -3.274 5.992 1.00 97.44 106 ASP A N 1
ATOM 866 C CA . ASP A 1 106 ? -2.341 -3.933 4.688 1.00 97.44 106 ASP A CA 1
ATOM 867 C C . ASP A 1 106 ? -1.827 -3.038 3.562 1.00 97.44 106 ASP A C 1
ATOM 869 O O . ASP A 1 106 ? -1.074 -3.481 2.698 1.00 97.44 106 ASP A O 1
ATOM 873 N N . ARG A 1 107 ? -2.134 -1.737 3.607 1.00 98.19 107 ARG A N 1
ATOM 874 C CA . ARG A 1 107 ? -1.602 -0.752 2.659 1.00 98.19 107 ARG A CA 1
ATOM 875 C C . ARG A 1 107 ? -0.077 -0.713 2.691 1.00 98.19 107 ARG A C 1
ATOM 877 O O . ARG A 1 107 ? 0.551 -0.665 1.636 1.00 98.19 107 ARG A O 1
ATOM 884 N N . ARG A 1 108 ? 0.532 -0.707 3.882 1.00 97.38 108 ARG A N 1
ATOM 885 C CA . ARG A 1 108 ? 2.000 -0.712 4.027 1.00 97.38 108 ARG A CA 1
ATOM 886 C C . ARG A 1 108 ? 2.602 -1.998 3.462 1.00 97.38 108 ARG A C 1
ATOM 888 O O . ARG A 1 108 ? 3.579 -1.920 2.721 1.00 97.38 108 ARG A O 1
ATOM 895 N N . ALA A 1 109 ? 1.995 -3.148 3.750 1.00 97.31 109 ALA A N 1
ATOM 896 C CA . ALA A 1 109 ? 2.416 -4.427 3.184 1.00 97.31 109 ALA A CA 1
ATOM 897 C C . ALA A 1 109 ? 2.291 -4.440 1.649 1.00 97.31 109 ALA A C 1
ATOM 899 O O . ALA A 1 109 ? 3.235 -4.807 0.952 1.00 97.31 109 ALA A O 1
ATOM 900 N N . GLY A 1 110 ? 1.170 -3.950 1.111 1.00 98.31 110 GLY A N 1
ATOM 901 C CA . GLY A 1 110 ? 0.927 -3.843 -0.327 1.00 98.31 110 GLY A CA 1
ATOM 902 C C . GLY A 1 110 ? 1.938 -2.947 -1.047 1.00 98.31 110 GLY A C 1
ATOM 903 O O . GLY A 1 110 ? 2.396 -3.296 -2.133 1.00 98.31 110 GLY A O 1
ATOM 904 N N . ILE A 1 111 ? 2.352 -1.833 -0.432 1.00 98.19 111 ILE A N 1
ATOM 905 C CA . ILE A 1 111 ? 3.419 -0.972 -0.972 1.00 98.19 111 ILE A CA 1
ATOM 906 C C . ILE A 1 111 ? 4.738 -1.743 -1.078 1.00 98.19 111 ILE A C 1
ATOM 908 O O . ILE A 1 111 ? 5.357 -1.726 -2.140 1.00 98.19 111 ILE A O 1
ATOM 912 N N . ALA A 1 112 ? 5.141 -2.455 -0.022 1.00 97.56 112 ALA A N 1
ATOM 913 C CA . ALA A 1 112 ? 6.384 -3.226 -0.025 1.00 97.56 112 ALA A CA 1
ATOM 914 C C . ALA A 1 112 ? 6.370 -4.349 -1.078 1.00 97.56 112 ALA A C 1
ATOM 916 O O . ALA A 1 112 ? 7.360 -4.560 -1.782 1.00 97.56 112 ALA A O 1
ATOM 917 N N . LEU A 1 113 ? 5.236 -5.042 -1.229 1.00 97.81 113 LEU A N 1
ATOM 918 C CA . LEU A 1 113 ? 5.055 -6.076 -2.250 1.00 97.81 113 LEU A CA 1
ATOM 919 C C . LEU A 1 113 ? 5.138 -5.500 -3.666 1.00 97.81 113 LEU A C 1
ATOM 921 O O . LEU A 1 113 ? 5.850 -6.049 -4.509 1.00 97.81 113 LEU A O 1
ATOM 925 N N . ARG A 1 114 ? 4.465 -4.370 -3.915 1.00 98.44 114 ARG A N 1
ATOM 926 C CA . ARG A 1 114 ? 4.536 -3.665 -5.199 1.00 98.44 114 ARG A CA 1
ATOM 927 C C . ARG A 1 114 ? 5.971 -3.263 -5.518 1.00 98.44 114 ARG A C 1
ATOM 929 O O . ARG A 1 114 ? 6.458 -3.571 -6.595 1.00 98.44 114 ARG A O 1
ATOM 936 N N . GLU A 1 115 ? 6.676 -2.637 -4.580 1.00 98.31 115 GLU A N 1
ATOM 937 C CA . GLU A 1 115 ? 8.066 -2.219 -4.792 1.00 98.31 115 GLU A CA 1
ATOM 938 C C . GLU A 1 115 ? 8.991 -3.406 -5.087 1.00 98.31 115 GLU A C 1
ATOM 940 O O . GLU A 1 115 ? 9.868 -3.317 -5.949 1.00 98.31 115 GLU A O 1
ATOM 945 N N . ALA A 1 116 ? 8.781 -4.542 -4.419 1.00 96.81 116 ALA A N 1
ATOM 946 C CA . ALA A 1 116 ? 9.526 -5.759 -4.705 1.00 96.81 116 ALA A CA 1
ATOM 947 C C . ALA A 1 116 ? 9.259 -6.293 -6.123 1.00 96.81 116 ALA A C 1
ATOM 949 O O . ALA A 1 116 ? 10.208 -6.701 -6.798 1.00 96.81 116 ALA A O 1
ATOM 950 N N . ALA A 1 117 ? 8.007 -6.264 -6.583 1.00 97.81 117 ALA A N 1
ATOM 951 C CA . ALA A 1 117 ? 7.635 -6.653 -7.943 1.00 97.81 117 ALA A CA 1
ATOM 952 C C . ALA A 1 117 ? 8.174 -5.666 -8.997 1.00 97.81 117 ALA A C 1
ATOM 954 O O . ALA A 1 117 ? 8.724 -6.078 -10.021 1.00 97.81 117 ALA A O 1
ATOM 955 N N . ASP A 1 118 ? 8.107 -4.365 -8.719 1.00 98.31 118 ASP A N 1
ATOM 956 C CA . ASP A 1 118 ? 8.587 -3.311 -9.614 1.00 98.31 118 ASP A CA 1
ATOM 957 C C . ASP A 1 118 ? 10.103 -3.375 -9.817 1.00 98.31 118 ASP A C 1
ATOM 959 O O . ASP A 1 118 ? 10.588 -3.055 -10.901 1.00 98.31 118 ASP A O 1
ATOM 963 N N . ARG A 1 119 ? 10.875 -3.825 -8.816 1.00 98.00 119 ARG A N 1
ATOM 964 C CA . ARG A 1 119 ? 12.319 -4.069 -8.995 1.00 98.00 119 ARG A CA 1
ATOM 965 C C . ARG A 1 119 ? 12.589 -5.085 -10.104 1.00 98.00 119 ARG A C 1
ATOM 967 O O . ARG A 1 119 ? 13.381 -4.790 -10.993 1.00 98.00 119 ARG A O 1
ATOM 974 N N . LYS A 1 120 ? 11.878 -6.216 -10.104 1.00 96.19 120 LYS A N 1
ATOM 975 C CA . LYS A 1 120 ? 12.007 -7.239 -11.156 1.00 96.19 120 LYS A CA 1
ATOM 976 C C . LYS A 1 120 ? 11.538 -6.712 -12.510 1.00 96.19 120 LYS A C 1
ATOM 978 O O . LYS A 1 120 ? 12.203 -6.901 -13.520 1.00 96.19 120 LYS A O 1
ATOM 983 N N . THR A 1 121 ? 10.428 -5.977 -12.528 1.00 98.06 121 THR A N 1
ATOM 984 C CA . THR A 1 121 ? 9.923 -5.346 -13.758 1.00 98.06 121 THR A CA 1
ATOM 985 C C . THR A 1 121 ? 10.959 -4.393 -14.362 1.00 98.06 121 THR A C 1
ATOM 987 O O . THR A 1 121 ? 11.210 -4.432 -15.564 1.00 98.06 121 THR A O 1
ATOM 990 N N . LYS A 1 122 ? 11.634 -3.585 -13.534 1.00 97.94 122 LYS A N 1
ATOM 991 C CA . LYS A 1 122 ? 12.719 -2.697 -13.980 1.00 97.94 122 LYS A CA 1
ATOM 992 C C . LYS A 1 122 ? 13.907 -3.463 -14.564 1.00 97.94 122 LYS A C 1
ATOM 994 O O . LYS A 1 122 ? 14.522 -2.967 -15.503 1.00 97.94 122 LYS A O 1
ATOM 999 N N . GLU A 1 123 ? 14.243 -4.632 -14.028 1.00 98.00 123 GLU A N 1
ATOM 1000 C CA . GLU A 1 123 ? 15.302 -5.488 -14.582 1.00 98.00 123 GLU A CA 1
ATOM 1001 C C . GLU A 1 123 ? 14.937 -5.973 -15.989 1.00 98.00 123 GLU A C 1
ATOM 1003 O O . GLU A 1 123 ? 15.734 -5.806 -16.911 1.00 98.00 123 GLU A O 1
ATOM 1008 N N . TYR A 1 124 ? 13.710 -6.460 -16.189 1.00 97.88 124 TYR A N 1
ATOM 1009 C CA . TYR A 1 124 ? 13.246 -6.882 -17.514 1.00 97.88 124 TYR A CA 1
ATOM 1010 C C . TYR A 1 124 ? 13.198 -5.731 -18.518 1.00 97.88 124 TYR A C 1
ATOM 1012 O O . TYR A 1 124 ? 13.657 -5.890 -19.648 1.00 97.88 124 TYR A O 1
ATOM 1020 N N . ILE A 1 125 ? 12.717 -4.554 -18.106 1.00 97.62 125 ILE A N 1
ATOM 1021 C CA . ILE A 1 125 ? 12.735 -3.360 -18.961 1.00 97.62 125 ILE A CA 1
ATOM 1022 C C . ILE A 1 125 ? 14.169 -3.047 -19.402 1.00 97.62 125 ILE A C 1
ATOM 1024 O O . ILE A 1 125 ? 14.410 -2.829 -20.586 1.00 97.62 125 ILE A O 1
ATOM 1028 N N . LYS A 1 126 ? 15.144 -3.078 -18.483 1.00 97.44 126 LYS A N 1
ATOM 1029 C CA . LYS A 1 126 ? 16.556 -2.848 -18.830 1.00 97.44 126 LYS A CA 1
ATOM 1030 C C . LYS A 1 126 ? 17.084 -3.877 -19.823 1.00 97.44 126 LYS A C 1
ATOM 1032 O O . LYS A 1 126 ? 17.779 -3.492 -20.755 1.00 97.44 126 LYS A O 1
ATOM 1037 N N . MET A 1 127 ? 16.755 -5.156 -19.650 1.00 97.94 127 MET A N 1
ATOM 1038 C CA . MET A 1 127 ? 17.166 -6.201 -20.593 1.00 97.94 127 MET A CA 1
ATOM 1039 C C . MET A 1 127 ? 16.648 -5.920 -22.006 1.00 97.94 127 MET A C 1
ATOM 1041 O O . MET A 1 127 ? 17.422 -5.984 -22.957 1.00 97.94 127 MET A O 1
ATOM 1045 N N . VAL A 1 128 ? 15.369 -5.553 -22.138 1.00 97.69 128 VAL A N 1
ATOM 1046 C CA . VAL A 1 128 ? 14.773 -5.189 -23.433 1.00 97.69 128 VAL A CA 1
ATOM 1047 C C . VAL A 1 128 ? 15.481 -3.980 -24.033 1.00 97.69 128 VAL A C 1
ATOM 1049 O O . VAL A 1 128 ? 15.855 -4.004 -25.199 1.00 97.69 128 VAL A O 1
ATOM 1052 N N . VAL A 1 129 ? 15.722 -2.939 -23.237 1.00 97.62 129 VAL A N 1
ATOM 1053 C CA . VAL A 1 129 ? 16.406 -1.728 -23.710 1.00 97.62 129 VAL A CA 1
ATOM 1054 C C . VAL A 1 129 ? 17.833 -2.034 -24.170 1.00 97.62 129 VAL A C 1
ATOM 1056 O O . VAL A 1 129 ? 18.261 -1.537 -25.208 1.00 97.62 129 VAL A O 1
ATOM 1059 N N . HIS A 1 130 ? 18.565 -2.886 -23.451 1.00 97.88 130 HIS A N 1
ATOM 1060 C CA . HIS A 1 130 ? 19.894 -3.325 -23.876 1.00 97.88 130 HIS A CA 1
ATOM 1061 C C . HIS A 1 130 ? 19.858 -4.145 -25.167 1.00 97.88 130 HIS A C 1
ATOM 1063 O O . HIS A 1 130 ? 20.733 -3.964 -26.008 1.00 97.88 130 HIS A O 1
ATOM 1069 N N . ALA A 1 131 ? 18.844 -4.991 -25.356 1.00 97.56 131 ALA A N 1
ATOM 1070 C CA . ALA A 1 131 ? 18.653 -5.702 -26.614 1.00 97.56 131 ALA A CA 1
ATOM 1071 C C . ALA A 1 131 ? 18.377 -4.727 -27.770 1.00 97.56 131 ALA A C 1
ATOM 1073 O O . ALA A 1 131 ? 19.044 -4.815 -28.790 1.00 97.56 131 ALA A O 1
ATOM 1074 N N . VAL A 1 132 ? 17.491 -3.739 -27.583 1.00 96.94 132 VAL A N 1
ATOM 1075 C CA . VAL A 1 132 ? 17.209 -2.691 -28.587 1.00 96.94 132 VAL A CA 1
ATOM 1076 C C . VAL A 1 132 ? 18.468 -1.913 -28.967 1.00 96.94 132 VAL A C 1
ATOM 1078 O O . VAL A 1 132 ? 18.631 -1.555 -30.125 1.00 96.94 132 VAL A O 1
ATOM 1081 N N . LEU A 1 133 ? 19.357 -1.640 -28.010 1.00 95.88 133 LEU A N 1
ATOM 1082 C CA . LEU A 1 133 ? 20.621 -0.949 -28.278 1.00 95.88 133 LEU A CA 1
ATOM 1083 C C . LEU A 1 133 ? 21.614 -1.794 -29.088 1.00 95.88 133 LEU A C 1
ATOM 1085 O O . LEU A 1 133 ? 22.430 -1.220 -29.806 1.00 95.88 133 LEU A O 1
ATOM 1089 N N . ALA A 1 134 ? 21.574 -3.119 -28.939 1.00 95.94 134 ALA A N 1
ATOM 1090 C CA . ALA A 1 134 ? 22.479 -4.056 -29.605 1.00 95.94 134 ALA A CA 1
ATOM 1091 C C . ALA A 1 134 ? 21.919 -4.631 -30.919 1.00 95.94 134 ALA A C 1
ATOM 1093 O O . ALA A 1 134 ? 22.658 -5.269 -31.668 1.00 95.94 134 ALA A O 1
ATOM 1094 N N . ASP A 1 135 ? 20.626 -4.446 -31.176 1.00 95.81 135 ASP A N 1
ATOM 1095 C CA . ASP A 1 135 ? 19.938 -4.931 -32.366 1.00 95.81 135 ASP A CA 1
ATOM 1096 C C . ASP A 1 135 ? 20.379 -4.140 -33.614 1.00 95.81 135 ASP A C 1
ATOM 1098 O O . ASP A 1 135 ? 20.429 -2.915 -33.538 1.00 95.81 135 ASP A O 1
ATOM 1102 N N . PRO A 1 136 ? 20.705 -4.790 -34.747 1.00 92.31 136 PRO A N 1
ATOM 1103 C CA . PRO A 1 136 ? 21.144 -4.091 -35.959 1.00 92.31 136 PRO A CA 1
ATOM 1104 C C . PRO A 1 136 ? 20.057 -3.274 -36.672 1.00 92.31 136 PRO A C 1
ATOM 1106 O O . PRO A 1 136 ? 20.385 -2.283 -37.324 1.00 92.31 136 PRO A O 1
ATOM 1109 N N . ASP A 1 137 ? 18.792 -3.698 -36.584 1.00 94.75 137 ASP A N 1
ATOM 1110 C CA . ASP A 1 137 ? 17.660 -3.009 -37.221 1.00 94.75 137 ASP A CA 1
ATOM 1111 C C . ASP A 1 137 ? 17.134 -1.868 -36.334 1.00 94.75 137 ASP A C 1
ATOM 1113 O O . ASP A 1 137 ? 16.534 -0.898 -36.809 1.00 94.75 137 ASP A O 1
ATOM 1117 N N . HIS A 1 138 ? 17.385 -1.972 -35.030 1.00 92.19 138 HIS A N 1
ATOM 1118 C CA . HIS A 1 138 ? 17.156 -0.933 -34.039 1.00 92.19 138 HIS A CA 1
ATOM 1119 C C . HIS A 1 138 ? 18.506 -0.375 -33.556 1.00 92.19 138 HIS A C 1
ATOM 1121 O O . HIS A 1 138 ? 19.497 -0.419 -34.273 1.00 92.19 138 HIS A O 1
ATOM 1127 N N . GLY A 1 139 ? 18.549 0.315 -32.418 1.00 94.31 139 GLY A N 1
ATOM 1128 C CA . GLY A 1 139 ? 19.801 0.886 -31.916 1.00 94.31 139 GLY A CA 1
ATOM 1129 C C . GLY A 1 139 ? 19.645 2.254 -31.258 1.00 94.31 139 GLY A C 1
ATOM 1130 O O . GLY A 1 139 ? 18.528 2.774 -31.131 1.00 94.31 139 GLY A O 1
ATOM 1131 N N . PRO A 1 140 ? 20.765 2.879 -30.856 1.00 94.81 140 PRO A N 1
ATOM 1132 C CA . PRO A 1 140 ? 20.776 4.099 -30.041 1.00 94.81 140 PRO A CA 1
ATOM 1133 C C . PRO A 1 140 ? 20.183 5.333 -30.731 1.00 94.81 140 PRO A C 1
ATOM 1135 O O . PRO A 1 140 ? 19.785 6.280 -30.057 1.00 94.81 140 PRO A O 1
ATOM 1138 N N . ASN A 1 141 ? 20.084 5.327 -32.062 1.00 95.56 141 ASN A N 1
ATOM 1139 C CA . ASN A 1 141 ? 19.469 6.397 -32.855 1.00 95.56 141 ASN A CA 1
ATOM 1140 C C . ASN A 1 141 ? 18.125 5.989 -33.484 1.00 95.56 141 ASN A C 1
ATOM 1142 O O . ASN A 1 141 ? 17.605 6.703 -34.339 1.00 95.56 141 ASN A O 1
ATOM 1146 N N . SER A 1 142 ? 17.562 4.844 -33.087 1.00 96.31 142 SER A N 1
ATOM 1147 C CA . SER A 1 142 ? 16.310 4.335 -33.654 1.00 96.31 142 SER A CA 1
ATOM 1148 C C . SER A 1 142 ? 15.082 5.115 -33.170 1.00 96.31 142 SER A C 1
ATOM 1150 O O . SER A 1 142 ? 15.027 5.615 -32.042 1.00 96.31 142 SER A O 1
ATOM 1152 N N . ALA A 1 143 ? 14.043 5.156 -34.012 1.00 95.56 143 ALA A N 1
ATOM 1153 C CA . ALA A 1 143 ? 12.753 5.749 -33.657 1.00 95.56 143 ALA A CA 1
ATOM 1154 C C . ALA A 1 143 ? 12.100 5.043 -32.455 1.00 95.56 143 ALA A C 1
ATOM 1156 O O . ALA A 1 143 ? 11.485 5.701 -31.618 1.00 95.56 143 ALA A O 1
ATOM 1157 N N . LEU A 1 144 ? 12.279 3.722 -32.333 1.00 96.12 144 LEU A N 1
ATOM 1158 C CA . LEU A 1 144 ? 11.776 2.938 -31.204 1.00 96.12 144 LEU A CA 1
ATOM 1159 C C . LEU A 1 144 ? 12.427 3.365 -29.883 1.00 96.12 144 LEU A C 1
ATOM 1161 O O . LEU A 1 144 ? 11.720 3.640 -28.915 1.00 96.12 144 LEU A O 1
ATOM 1165 N N . TYR A 1 145 ? 13.760 3.464 -29.846 1.00 96.50 145 TYR A N 1
ATOM 1166 C CA . TYR A 1 145 ? 14.484 3.891 -28.646 1.00 96.50 145 TYR A CA 1
ATOM 1167 C C . TYR A 1 145 ? 14.056 5.299 -28.209 1.00 96.50 145 TYR A C 1
ATOM 1169 O O . TYR A 1 145 ? 13.819 5.545 -27.023 1.00 96.50 145 TYR A O 1
ATOM 1177 N N . ARG A 1 146 ? 13.839 6.199 -29.180 1.00 96.00 146 ARG A N 1
ATOM 1178 C CA . ARG A 1 146 ? 13.297 7.535 -28.919 1.00 96.00 146 ARG A CA 1
ATOM 1179 C C . ARG A 1 146 ? 11.864 7.504 -28.377 1.00 96.00 146 ARG A C 1
ATOM 1181 O O . ARG A 1 146 ? 11.564 8.206 -27.413 1.00 96.00 146 ARG A O 1
ATOM 1188 N N . ALA A 1 147 ? 10.993 6.677 -28.955 1.00 96.38 147 ALA A N 1
ATOM 1189 C CA . ALA A 1 147 ? 9.598 6.527 -28.535 1.00 96.38 147 ALA A CA 1
ATOM 1190 C C . ALA A 1 147 ? 9.450 5.914 -27.131 1.00 96.38 147 ALA A C 1
ATOM 1192 O O . ALA A 1 147 ? 8.511 6.252 -26.415 1.00 96.38 147 ALA A O 1
ATOM 1193 N N . MET A 1 148 ? 10.403 5.081 -26.694 1.00 95.44 148 MET A N 1
ATOM 1194 C CA . MET A 1 148 ? 10.484 4.589 -25.310 1.00 95.44 148 MET A CA 1
ATOM 1195 C C . MET A 1 148 ? 10.828 5.692 -24.287 1.00 95.44 148 MET A C 1
ATOM 1197 O O . MET A 1 148 ? 10.846 5.433 -23.085 1.00 95.44 148 MET A O 1
ATOM 1201 N N . GLY A 1 149 ? 11.099 6.920 -24.741 1.00 95.25 149 GLY A N 1
ATOM 1202 C CA . GLY A 1 149 ? 11.400 8.074 -23.895 1.00 95.25 149 GLY A CA 1
ATOM 1203 C C . GLY A 1 149 ? 12.892 8.288 -23.637 1.00 95.25 149 GLY A C 1
ATOM 1204 O O . GLY A 1 149 ? 13.253 9.206 -22.900 1.00 95.25 149 GLY A O 1
ATOM 1205 N N . TYR A 1 150 ? 13.769 7.486 -24.247 1.00 94.75 150 TYR A N 1
ATOM 1206 C CA . TYR A 1 150 ? 15.208 7.712 -24.173 1.00 94.75 150 TYR A CA 1
ATOM 1207 C C . TYR A 1 150 ? 15.646 8.838 -25.119 1.00 94.75 150 TYR A C 1
ATOM 1209 O O . TYR A 1 150 ? 14.954 9.202 -26.073 1.00 94.75 150 TYR A O 1
ATOM 1217 N N . ILE A 1 151 ? 16.808 9.418 -24.821 1.00 92.69 151 ILE A N 1
ATOM 1218 C CA . ILE A 1 151 ? 17.471 10.411 -25.672 1.00 92.69 151 ILE A CA 1
ATOM 1219 C C . ILE A 1 151 ? 18.450 9.657 -26.563 1.00 92.69 151 ILE A C 1
ATOM 1221 O O . ILE A 1 151 ? 19.281 8.904 -26.047 1.00 92.69 151 ILE A O 1
ATOM 1225 N N . THR A 1 152 ? 18.347 9.869 -27.871 1.00 95.00 152 THR A N 1
ATOM 1226 C CA . THR A 1 152 ? 19.238 9.241 -28.856 1.00 95.00 152 THR A CA 1
ATOM 1227 C C . THR A 1 152 ? 20.655 9.820 -28.793 1.00 95.00 152 THR A C 1
ATOM 1229 O O . THR A 1 152 ? 20.856 10.940 -28.312 1.00 95.00 152 THR A O 1
ATOM 1232 N N . ASP A 1 153 ? 21.653 9.088 -29.290 1.00 94.25 153 ASP A N 1
ATOM 1233 C CA . ASP A 1 153 ? 23.046 9.563 -29.291 1.00 94.25 153 ASP A CA 1
ATOM 1234 C C . ASP A 1 153 ? 23.218 10.828 -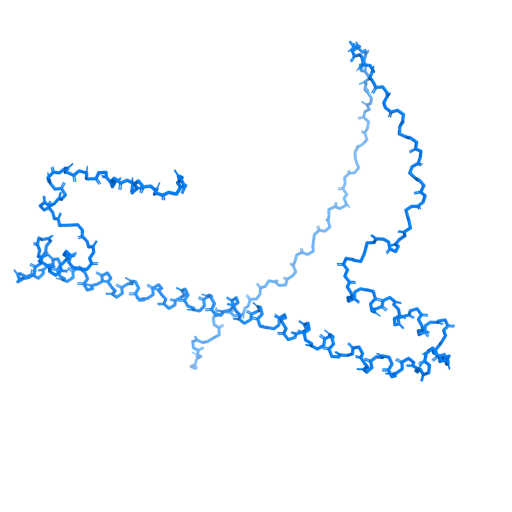30.139 1.00 94.25 153 ASP A C 1
ATOM 1236 O O . ASP A 1 153 ? 23.926 11.746 -29.732 1.00 94.25 153 ASP A O 1
ATOM 1240 N N . ASN A 1 154 ? 22.504 10.932 -31.262 1.00 92.44 154 ASN A N 1
ATOM 1241 C CA . ASN A 1 154 ? 22.506 12.123 -32.112 1.00 92.44 154 ASN A CA 1
ATOM 1242 C C . ASN A 1 154 ? 21.940 13.351 -31.383 1.00 92.44 154 ASN A C 1
ATOM 1244 O O . ASN A 1 154 ? 22.516 14.439 -31.442 1.00 92.44 154 ASN A O 1
ATOM 1248 N N . GLU A 1 155 ? 20.830 13.190 -30.657 1.00 90.62 155 GLU A N 1
ATOM 1249 C CA . GLU A 1 155 ? 20.260 14.272 -29.847 1.00 90.62 155 GLU A CA 1
ATOM 1250 C C . GLU A 1 155 ? 21.199 14.665 -28.704 1.00 90.62 155 GLU A C 1
ATOM 1252 O O . GLU A 1 155 ? 21.386 15.854 -28.445 1.00 90.62 155 GLU A O 1
ATOM 1257 N N . ARG A 1 156 ? 21.843 13.691 -28.051 1.00 90.06 156 ARG A N 1
ATOM 1258 C CA . ARG A 1 156 ? 22.823 13.952 -26.991 1.00 90.06 156 ARG A CA 1
ATOM 1259 C C . ARG A 1 156 ? 24.058 14.680 -27.528 1.00 90.06 156 ARG A C 1
ATOM 1261 O O . ARG A 1 156 ? 24.515 15.633 -26.903 1.00 90.06 156 ARG A O 1
ATOM 1268 N N . ALA A 1 157 ? 24.562 14.266 -28.689 1.00 90.19 157 ALA A N 1
ATOM 1269 C CA . ALA A 1 157 ? 25.710 14.876 -29.356 1.00 90.19 157 ALA A CA 1
ATOM 1270 C C . ALA A 1 157 ? 25.429 16.313 -29.813 1.00 90.19 157 ALA A C 1
ATOM 1272 O O . ALA A 1 157 ? 26.345 17.130 -29.846 1.00 90.19 157 ALA A O 1
ATOM 1273 N N . SER A 1 158 ? 24.167 16.650 -30.106 1.00 86.69 158 SER A N 1
ATOM 1274 C CA . SER A 1 158 ? 23.791 18.014 -30.493 1.00 86.69 158 SER A CA 1
ATOM 1275 C C . SER A 1 158 ? 24.037 19.053 -29.390 1.00 86.69 158 SER A C 1
ATOM 1277 O O . SER A 1 158 ? 24.089 20.246 -29.682 1.00 86.69 158 SER A O 1
ATOM 1279 N N . GLY A 1 159 ? 24.141 18.627 -28.121 1.00 78.50 159 GLY A N 1
ATOM 1280 C CA . GLY A 1 159 ? 24.270 19.524 -26.967 1.00 78.50 159 GLY A CA 1
ATOM 1281 C C . GLY A 1 159 ? 23.076 20.471 -26.776 1.00 78.50 159 GLY A C 1
ATOM 1282 O O . GLY A 1 159 ? 23.107 21.342 -25.903 1.00 78.50 159 GLY A O 1
ATOM 1283 N N . LEU A 1 160 ? 22.017 20.318 -27.581 1.00 77.00 160 LEU A N 1
ATOM 1284 C CA . LEU A 1 160 ? 20.896 21.239 -27.637 1.00 77.00 160 LEU A CA 1
ATOM 1285 C C . LEU A 1 160 ? 19.989 21.021 -26.426 1.00 77.00 160 LEU A C 1
ATOM 1287 O O . LEU A 1 160 ? 19.050 20.228 -26.441 1.00 77.00 160 LEU A O 1
ATOM 1291 N N . THR A 1 161 ? 20.268 21.757 -25.356 1.00 70.25 161 THR A N 1
ATOM 1292 C CA . THR A 1 161 ? 19.404 21.784 -24.178 1.00 70.25 161 THR A CA 1
ATOM 1293 C C . THR A 1 161 ? 18.273 22.771 -24.436 1.00 70.25 161 THR A C 1
ATOM 1295 O O . THR A 1 161 ? 18.467 23.983 -24.346 1.00 70.25 161 THR A O 1
ATOM 1298 N N . ARG A 1 162 ? 17.078 22.272 -24.768 1.00 71.25 162 ARG A N 1
ATOM 1299 C CA . ARG A 1 162 ? 15.878 23.115 -24.816 1.00 71.25 162 ARG A CA 1
ATOM 1300 C C . ARG A 1 162 ? 15.419 23.350 -23.382 1.00 71.25 162 ARG A C 1
ATOM 1302 O O . ARG A 1 162 ? 14.894 22.436 -22.748 1.00 71.25 162 ARG A O 1
ATOM 1309 N N . LYS A 1 163 ? 15.662 24.550 -22.848 1.00 67.06 163 LYS A N 1
ATOM 1310 C CA . LYS A 1 163 ? 14.966 24.987 -21.635 1.00 67.06 163 LYS A CA 1
ATOM 1311 C C . LYS A 1 163 ? 13.484 25.012 -21.989 1.00 67.06 163 LYS A C 1
ATOM 1313 O O . LYS A 1 163 ? 13.120 25.634 -22.979 1.00 67.06 163 LYS A O 1
ATOM 1318 N N . GLY A 1 164 ? 12.668 24.259 -21.257 1.00 61.12 164 GLY A N 1
ATOM 1319 C CA . GLY A 1 164 ? 11.226 24.383 -21.399 1.00 61.12 164 GLY A CA 1
ATOM 1320 C C . GLY A 1 164 ? 10.868 25.819 -21.056 1.00 61.12 164 GLY A C 1
ATOM 1321 O O . GLY A 1 164 ? 11.151 26.250 -19.938 1.00 61.12 164 GLY A O 1
ATOM 1322 N N . ASP A 1 165 ? 10.317 26.551 -22.020 1.00 52.69 165 ASP A N 1
ATOM 1323 C CA . ASP A 1 165 ? 9.596 27.777 -21.723 1.00 52.69 165 ASP A CA 1
ATOM 1324 C C . ASP A 1 165 ? 8.480 27.364 -20.769 1.00 52.69 165 ASP A C 1
ATOM 1326 O O . ASP A 1 165 ? 7.568 26.613 -21.128 1.00 52.69 165 ASP A O 1
ATOM 1330 N N . ALA A 1 166 ? 8.646 27.737 -19.500 1.00 54.22 166 ALA A N 1
ATOM 1331 C CA . ALA A 1 166 ? 7.580 27.651 -18.531 1.00 54.22 166 ALA A CA 1
ATOM 1332 C C . ALA A 1 166 ? 6.448 28.488 -19.114 1.00 54.22 166 ALA A C 1
ATOM 1334 O O . ALA A 1 166 ? 6.596 29.695 -19.274 1.00 54.22 166 ALA A O 1
ATOM 1335 N N . SER A 1 167 ? 5.387 27.796 -19.512 1.00 53.72 167 SER A N 1
ATOM 1336 C CA . SER A 1 167 ? 4.114 28.357 -19.927 1.00 53.72 167 SER A CA 1
ATOM 1337 C C . SER A 1 167 ? 3.804 29.612 -19.119 1.00 53.72 167 SER A C 1
ATOM 1339 O O . SER A 1 167 ? 3.655 29.516 -17.897 1.00 53.72 167 SER A O 1
ATOM 1341 N N . ASP A 1 168 ? 3.720 30.748 -19.812 1.00 55.41 168 ASP A N 1
ATOM 1342 C CA . ASP A 1 168 ? 3.032 31.940 -19.338 1.00 55.41 168 ASP A CA 1
ATOM 1343 C C . ASP A 1 168 ? 1.688 31.497 -18.755 1.00 55.41 168 ASP A C 1
ATOM 1345 O O . ASP A 1 168 ? 0.839 30.957 -19.465 1.00 55.41 168 ASP A O 1
ATOM 1349 N N . ASP A 1 169 ? 1.549 31.638 -17.440 1.00 55.69 169 ASP A N 1
ATOM 1350 C CA . ASP A 1 169 ? 0.319 31.408 -16.695 1.00 55.69 169 ASP A CA 1
ATOM 1351 C C . ASP A 1 169 ? -0.630 32.584 -16.983 1.00 55.69 169 ASP A C 1
ATOM 1353 O O . ASP A 1 169 ? -0.357 33.696 -16.521 1.00 55.69 169 ASP A O 1
ATOM 1357 N N . PRO A 1 170 ? -1.727 32.412 -17.748 1.00 55.41 170 PRO A N 1
ATOM 1358 C CA . PRO A 1 170 ? -2.668 33.489 -18.025 1.00 55.41 170 PRO A CA 1
ATOM 1359 C C . PRO A 1 170 ? -3.690 33.588 -16.883 1.00 55.41 170 PRO A C 1
ATOM 1361 O O . PRO A 1 170 ? -4.897 33.553 -17.112 1.00 55.41 170 PRO A O 1
ATOM 1364 N N . SER A 1 171 ? -3.209 33.680 -15.643 1.00 54.06 171 SER A N 1
ATOM 1365 C CA . SER A 1 171 ? -4.046 33.786 -14.444 1.00 54.06 171 SER A CA 1
ATOM 1366 C C . SER A 1 171 ? -3.780 35.094 -13.704 1.00 54.06 171 SER A C 1
ATOM 1368 O O . SER A 1 171 ? -3.530 35.099 -12.501 1.00 54.06 171 SER A O 1
ATOM 1370 N N . ASN A 1 172 ? -3.819 36.218 -14.420 1.00 48.66 172 ASN A N 1
ATOM 1371 C CA . ASN A 1 172 ? -4.043 37.515 -13.794 1.00 48.66 172 ASN A CA 1
ATOM 1372 C C . ASN A 1 172 ? -4.706 38.487 -14.776 1.00 48.66 172 ASN A C 1
ATOM 1374 O O . ASN A 1 172 ? -4.014 39.309 -15.368 1.00 48.66 172 ASN A O 1
ATOM 1378 N N . GLU A 1 173 ? -6.026 38.366 -14.931 1.00 36.97 173 GLU A N 1
ATOM 1379 C CA . GLU A 1 173 ? -6.970 39.484 -15.113 1.00 36.97 173 GLU A CA 1
ATOM 1380 C C . GLU A 1 173 ? -8.414 39.025 -14.859 1.00 36.97 173 GLU A C 1
ATOM 1382 O O . GLU A 1 173 ? -8.797 37.938 -15.352 1.00 36.97 173 GLU A O 1
#

Sequence (173 aa):
METLVDYWYGKNRDRNLDLHKAKLEVPTQQISPTTKSQKQIEKKPKGKINKMKQNKNIEEWLTTVTESWAEHAKEETFSGMNLAQFKVLTGTSTTERERLDTILRDRRAGIALREAADRKTKEYIKMVVHAVLADPDHGPNSALYRAMGYITDNERASGLTRKGDASDDPSNE

Radius of gyration: 34.24 Å; chains: 1; bounding box: 65×75×81 Å

Foldseek 3Di:
DDDPPPPPDDDDDDDDDDDPDDDDDDDDDDDDDDDDDDDDPPDDPDPDPDPPPDCPDVVVVLVVVLVVCVPPPQPDDDPNDHSVVSCVVCVVVVVVVVVVVVVVVVVVVVVVVVVVVVVVVVVVVVVVLVCQCVDPVHHQQHPVNVVVVDDGPVNVVVVDDDDPPPPDDPPDD

pLDDT: mean 73.84, std 26.32, range [29.23, 98.44]

Secondary structure (DSSP, 8-state):
---TTGGG------------------------------------------GGG----HHHHHHHHHHHHHHH-TT--BTTB-HHHHHHHHHHHHHHHHHHHHHHHHHHHHHHHHHHHHHHHHHHHHHHHHHHHH-SSS-TT-HHHHHTTPPPHHHHHT---------------